Protein AF-A0A142Y205-F1 (afdb_monomer)

Mean predicted aligned error: 4.45 Å

Foldseek 3Di:
DDDDVVNVVVLVVVLQVVLLVVLVVVDVDPVSSVVRSVVSSVVVVVVVVVVVVVVVVVVVVVD

Secondary structure (DSSP, 8-state):
-PPPHHHHHTHHHHHHHHHHHHHHTT-SSHHHHHHHHHHHHHHHHHHHHHHHHHHHHHHHHH-

Sequence (63 aa):
MGISVEYLLWLLPVLIASSMVMAATRHERVPLILSQAIKTGLWTLSFLLAIALVLWVAMFWIG

Nearest PDB structures (foldseek):
  5j16-assembly1_A  TM=6.756E-01  e=9.944E+00  Staphylococcus aureus subsp. aureus MSSA476

Structure (mmCIF, N/CA/C/O backbone):
data_AF-A0A142Y205-F1
#
_entry.id   AF-A0A142Y205-F1
#
loop_
_atom_s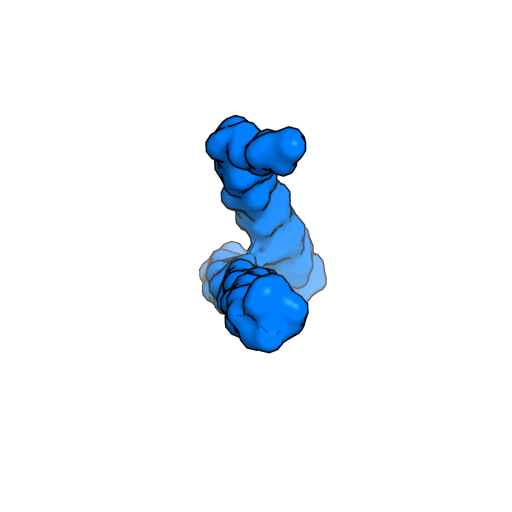ite.group_PDB
_atom_site.id
_atom_site.type_symbol
_atom_site.label_atom_id
_atom_site.label_alt_id
_atom_site.label_comp_id
_atom_site.label_asym_id
_atom_site.label_entity_id
_atom_site.label_seq_id
_atom_site.pdbx_PDB_ins_code
_atom_site.Cartn_x
_atom_site.Cartn_y
_atom_site.Cartn_z
_atom_site.occupancy
_atom_site.B_iso_or_equiv
_atom_site.auth_seq_id
_atom_site.auth_comp_id
_atom_site.auth_asym_id
_atom_site.auth_at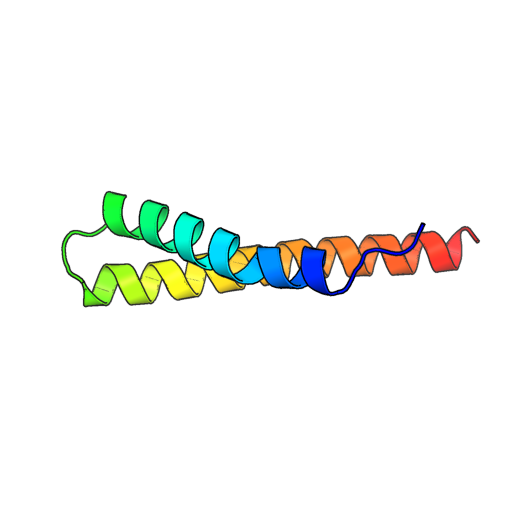om_id
_atom_site.pdbx_PDB_model_num
ATOM 1 N N . MET A 1 1 ? 12.722 12.805 -15.071 1.00 44.75 1 MET A N 1
ATOM 2 C CA . MET A 1 1 ? 12.201 13.166 -13.733 1.00 44.75 1 MET A CA 1
ATOM 3 C C . MET A 1 1 ? 12.011 11.880 -12.951 1.00 44.75 1 MET A C 1
ATOM 5 O O . MET A 1 1 ? 11.230 11.050 -13.390 1.00 44.75 1 MET A O 1
ATOM 9 N N . GLY A 1 2 ? 12.770 11.673 -11.874 1.00 67.12 2 GLY A N 1
ATOM 10 C CA . GLY A 1 2 ? 12.543 10.554 -10.954 1.00 67.12 2 GLY A CA 1
ATOM 11 C C . GLY A 1 2 ? 11.478 10.926 -9.925 1.00 67.12 2 GLY A C 1
ATOM 12 O O . GLY A 1 2 ? 11.369 12.094 -9.555 1.00 67.12 2 GLY A O 1
ATOM 13 N N . ILE A 1 3 ? 10.687 9.953 -9.478 1.00 74.62 3 ILE A N 1
ATOM 14 C CA . ILE A 1 3 ? 9.766 10.139 -8.351 1.00 74.62 3 ILE A CA 1
ATOM 15 C C . ILE A 1 3 ? 10.613 10.343 -7.089 1.00 74.62 3 ILE A C 1
ATOM 17 O O . ILE A 1 3 ? 11.496 9.531 -6.811 1.00 74.62 3 ILE A O 1
ATOM 21 N N . SER A 1 4 ? 10.373 11.422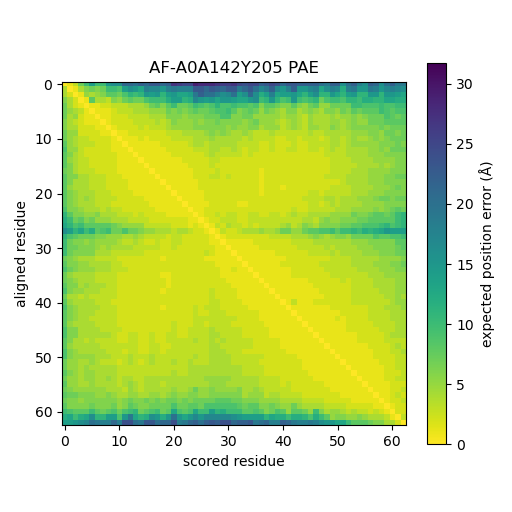 -6.334 1.00 86.00 4 SER A N 1
ATOM 22 C CA . SER A 1 4 ? 11.060 11.609 -5.053 1.00 86.00 4 SER A CA 1
ATOM 23 C C . SER A 1 4 ? 10.511 10.625 -4.019 1.00 86.00 4 SER A C 1
ATOM 25 O O . SER A 1 4 ? 9.321 10.303 -4.004 1.00 86.00 4 SER A O 1
ATOM 27 N N . VAL A 1 5 ? 11.381 10.140 -3.132 1.00 84.62 5 VAL A N 1
ATOM 28 C CA . VAL A 1 5 ? 10.992 9.212 -2.056 1.00 84.62 5 VAL A CA 1
ATOM 29 C C . VAL A 1 5 ? 9.899 9.824 -1.174 1.00 84.62 5 VAL A C 1
ATOM 31 O O . VAL A 1 5 ? 8.981 9.130 -0.754 1.00 84.62 5 VAL A O 1
ATOM 34 N N . GLU A 1 6 ? 9.940 11.140 -0.972 1.00 88.06 6 GLU A N 1
ATOM 35 C CA . GLU A 1 6 ? 8.927 11.903 -0.236 1.00 88.06 6 GLU A CA 1
ATOM 36 C C . GLU A 1 6 ? 7.522 11.726 -0.829 1.00 88.06 6 GLU A C 1
ATOM 38 O O . GLU A 1 6 ? 6.561 11.534 -0.086 1.00 88.06 6 GLU A O 1
ATOM 43 N N . TYR A 1 7 ? 7.392 11.710 -2.161 1.00 85.56 7 TYR A N 1
ATOM 44 C CA . TYR A 1 7 ? 6.113 11.456 -2.831 1.00 85.56 7 TYR A CA 1
ATOM 45 C C . TYR A 1 7 ? 5.609 10.025 -2.616 1.00 85.56 7 TYR A C 1
ATOM 47 O O . TYR A 1 7 ? 4.406 9.818 -2.477 1.00 85.56 7 TYR A O 1
ATOM 55 N N . LEU A 1 8 ? 6.501 9.034 -2.551 1.00 85.56 8 LEU A N 1
ATOM 56 C CA . LEU A 1 8 ? 6.110 7.652 -2.247 1.00 85.56 8 LEU A CA 1
ATOM 57 C C . LEU A 1 8 ? 5.648 7.498 -0.797 1.00 85.56 8 LEU A C 1
ATOM 59 O O . LEU A 1 8 ? 4.724 6.733 -0.530 1.00 85.56 8 LEU A O 1
ATOM 63 N N . LEU A 1 9 ? 6.234 8.250 0.136 1.00 89.62 9 LEU A N 1
ATOM 64 C CA . LEU A 1 9 ? 5.818 8.230 1.539 1.00 89.62 9 LEU A CA 1
ATOM 65 C C . LEU A 1 9 ? 4.386 8.747 1.729 1.00 89.62 9 LEU A C 1
ATOM 67 O O . LEU A 1 9 ? 3.686 8.254 2.614 1.00 89.62 9 LEU A O 1
ATOM 71 N N . TRP A 1 10 ? 3.910 9.653 0.866 1.00 91.12 10 TRP A N 1
ATOM 72 C CA . TRP A 1 10 ? 2.517 10.120 0.867 1.00 91.12 10 TRP A CA 1
ATOM 73 C C . TRP A 1 10 ? 1.489 9.028 0.549 1.00 91.12 10 TRP A C 1
ATOM 75 O O . TRP A 1 10 ? 0.322 9.170 0.919 1.00 91.12 10 TRP A O 1
ATOM 85 N N . LEU A 1 11 ? 1.904 7.912 -0.057 1.00 90.62 11 LEU A N 1
ATOM 86 C CA . LEU A 1 11 ? 1.026 6.766 -0.287 1.00 90.62 11 LEU A CA 1
ATOM 87 C C . LEU A 1 11 ? 0.468 6.209 1.028 1.00 90.62 11 LEU A C 1
ATOM 89 O O . LEU A 1 11 ? -0.711 5.870 1.096 1.00 90.62 11 LEU A O 1
ATOM 93 N N . LEU A 1 12 ? 1.295 6.125 2.074 1.00 91.81 12 LEU A N 1
ATOM 94 C CA . LEU A 1 12 ? 0.922 5.511 3.350 1.00 91.81 12 LEU A CA 1
ATOM 95 C C . LEU A 1 12 ? -0.253 6.219 4.046 1.00 91.81 12 LEU A C 1
ATOM 97 O O . LEU A 1 12 ? -1.262 5.554 4.293 1.00 91.81 12 LEU A O 1
ATOM 101 N N . PRO A 1 13 ? -0.194 7.533 4.352 1.00 94.69 13 PRO A N 1
ATOM 102 C CA . PRO A 1 13 ? -1.298 8.207 5.030 1.00 94.69 13 PRO A CA 1
ATOM 103 C C . PRO A 1 13 ? -2.582 8.202 4.191 1.00 94.69 13 PRO A C 1
ATOM 105 O O . PRO A 1 13 ? -3.666 8.014 4.741 1.00 94.69 13 PRO A O 1
ATOM 108 N N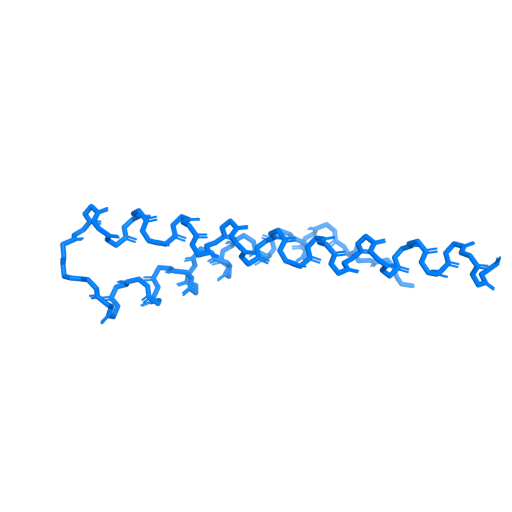 . VAL A 1 14 ? -2.475 8.337 2.864 1.00 93.50 14 VAL A N 1
ATOM 109 C CA . VAL A 1 14 ? -3.630 8.307 1.951 1.00 93.50 14 VAL A CA 1
ATOM 110 C C . VAL A 1 14 ? -4.288 6.927 1.929 1.00 93.50 14 VAL A C 1
ATOM 112 O O . VAL A 1 14 ? -5.515 6.819 2.023 1.00 93.50 14 VAL A O 1
ATOM 115 N N . LEU A 1 15 ? -3.491 5.861 1.843 1.00 95.31 15 LEU A N 1
ATOM 116 C CA . LEU A 1 15 ? -3.982 4.484 1.836 1.00 95.31 15 LEU A CA 1
ATOM 117 C C . LEU A 1 15 ? -4.673 4.133 3.158 1.00 95.31 15 LEU A C 1
ATOM 119 O O . LEU A 1 15 ? -5.752 3.536 3.151 1.00 95.31 15 LEU A O 1
ATOM 123 N N . ILE A 1 16 ? -4.082 4.536 4.286 1.00 95.56 16 ILE A N 1
ATOM 124 C CA . ILE A 1 16 ? -4.663 4.322 5.615 1.00 95.56 16 ILE A CA 1
ATOM 125 C C . ILE A 1 16 ? -5.988 5.082 5.735 1.00 95.56 16 ILE A C 1
ATOM 127 O O . ILE A 1 16 ? -7.011 4.468 6.042 1.00 95.56 16 ILE A O 1
ATOM 131 N N . ALA A 1 17 ? -6.003 6.385 5.441 1.00 96.81 17 ALA A N 1
ATOM 132 C CA . ALA A 1 17 ? -7.198 7.215 5.581 1.00 96.81 17 ALA A CA 1
ATOM 133 C C . ALA A 1 17 ? -8.359 6.712 4.706 1.00 96.81 17 ALA A C 1
ATOM 135 O O . ALA A 1 17 ? -9.466 6.506 5.204 1.00 96.81 17 ALA A O 1
ATOM 136 N N . SER A 1 18 ? -8.105 6.447 3.422 1.00 95.81 18 SER A N 1
ATOM 137 C CA . SER A 1 18 ? -9.130 5.957 2.487 1.00 95.81 18 SER A CA 1
ATOM 138 C C . SER A 1 18 ? -9.692 4.588 2.886 1.00 95.81 18 SER A C 1
ATOM 140 O O . SER A 1 18 ? -10.911 4.392 2.877 1.00 95.81 18 SER A O 1
ATOM 142 N N . SER A 1 19 ? -8.831 3.659 3.311 1.00 96.06 19 SER A N 1
ATOM 143 C CA . SER A 1 19 ? -9.253 2.322 3.745 1.00 96.06 19 SER A CA 1
ATOM 144 C C . SER A 1 19 ? -10.062 2.367 5.042 1.00 96.06 19 SER A C 1
ATOM 146 O O . SER A 1 19 ? -11.048 1.640 5.180 1.00 96.06 19 SER A O 1
ATOM 148 N N . MET A 1 20 ? -9.681 3.237 5.98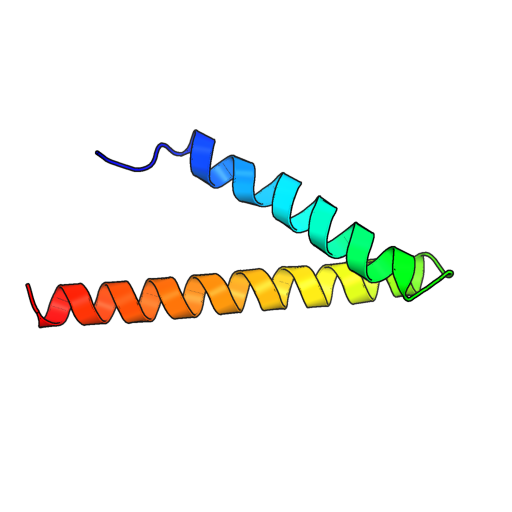3 1.00 94.88 20 MET A N 1
ATOM 149 C CA . MET A 1 20 ? -10.412 3.416 7.238 1.00 94.88 20 MET A CA 1
ATOM 150 C C . MET A 1 20 ? -11.786 4.046 7.022 1.00 94.88 20 MET A C 1
ATOM 152 O O . MET A 1 20 ? -12.758 3.537 7.575 1.00 94.88 20 MET A O 1
ATOM 156 N N . VAL A 1 21 ? -11.893 5.092 6.196 1.00 96.56 21 VAL A N 1
ATOM 157 C CA . VAL A 1 21 ? -13.185 5.729 5.882 1.00 96.56 21 VAL A CA 1
ATOM 158 C C . VAL A 1 21 ? -14.143 4.717 5.254 1.00 96.56 21 VAL A C 1
ATOM 160 O O . VAL A 1 21 ? -15.283 4.595 5.694 1.00 96.56 21 VAL A O 1
ATOM 163 N N . MET A 1 22 ? -13.670 3.930 4.285 1.00 94.94 22 MET A N 1
ATOM 164 C CA . MET A 1 22 ? -14.489 2.909 3.625 1.00 94.94 22 MET A CA 1
ATOM 165 C C . MET A 1 22 ? -14.943 1.796 4.585 1.00 94.94 22 MET A C 1
ATOM 167 O O . MET A 1 22 ? -16.044 1.264 4.456 1.00 94.94 22 MET A O 1
ATOM 171 N N . ALA A 1 23 ? -14.106 1.421 5.552 1.00 94.81 23 ALA A N 1
ATOM 172 C CA . ALA A 1 23 ? -14.466 0.419 6.549 1.00 94.81 23 ALA A CA 1
ATOM 173 C C . ALA A 1 23 ? -15.430 0.967 7.615 1.00 94.81 23 ALA A C 1
ATOM 175 O O . ALA A 1 23 ? -16.348 0.257 8.030 1.00 94.81 23 ALA A O 1
ATOM 176 N N . ALA A 1 24 ? -15.244 2.221 8.032 1.00 94.69 24 ALA A N 1
ATOM 177 C CA . ALA A 1 24 ? -16.056 2.886 9.047 1.00 94.69 24 ALA A CA 1
ATOM 178 C C . ALA A 1 24 ? -17.489 3.168 8.576 1.00 94.69 24 ALA A C 1
ATOM 180 O O . ALA A 1 24 ? -18.410 3.146 9.385 1.00 94.69 24 ALA A O 1
ATOM 181 N N . THR A 1 25 ? -17.712 3.370 7.275 1.00 95.88 25 THR A N 1
ATOM 182 C CA . THR A 1 25 ? -19.073 3.507 6.726 1.00 95.88 25 THR A CA 1
ATOM 183 C C . THR A 1 25 ? -19.831 2.180 6.665 1.00 95.88 25 THR A C 1
ATOM 185 O O . THR A 1 25 ? -21.058 2.178 6.597 1.00 95.88 25 THR A O 1
ATOM 188 N N . ARG A 1 26 ? -19.124 1.041 6.691 1.00 91.38 26 ARG A N 1
ATOM 189 C CA . ARG A 1 26 ? -19.717 -0.302 6.586 1.00 91.38 26 ARG A CA 1
ATOM 190 C C . ARG A 1 26 ? -19.942 -0.977 7.937 1.00 91.38 26 ARG A C 1
ATOM 192 O O . ARG A 1 26 ? -20.812 -1.839 8.058 1.00 91.38 26 ARG A O 1
ATOM 199 N N . HIS A 1 27 ? -19.125 -0.650 8.931 1.00 94.25 27 HIS A N 1
ATOM 200 C CA . HIS A 1 27 ? -19.122 -1.316 10.226 1.00 94.25 27 HIS A CA 1
ATOM 201 C C . HIS A 1 27 ? -19.128 -0.294 11.358 1.00 94.25 27 HIS A C 1
ATOM 203 O O . HIS A 1 27 ? -18.323 0.623 11.366 1.00 94.25 27 HIS A O 1
ATOM 209 N N . GLU A 1 28 ? -19.974 -0.514 12.363 1.00 90.62 28 GLU A N 1
ATOM 210 C CA . GLU A 1 28 ? -20.016 0.323 13.574 1.00 90.62 28 GLU A CA 1
ATOM 211 C C . GLU A 1 28 ? -19.059 -0.184 14.662 1.00 90.62 28 GLU A C 1
ATOM 213 O O . GLU A 1 28 ? -18.612 0.560 15.533 1.00 90.62 28 GLU A O 1
ATOM 218 N N . ARG A 1 29 ? -18.718 -1.481 14.627 1.00 96.25 29 ARG A N 1
ATOM 219 C CA . ARG A 1 29 ? -17.811 -2.089 15.605 1.00 96.25 29 ARG A CA 1
ATOM 220 C C . ARG A 1 29 ? -16.363 -1.871 15.186 1.00 96.25 29 ARG A C 1
ATOM 222 O O . ARG A 1 29 ? -15.913 -2.453 14.201 1.00 96.25 29 ARG A O 1
ATOM 229 N N . VAL A 1 30 ? -15.612 -1.146 16.013 1.00 94.56 30 VAL A N 1
ATOM 230 C CA . VAL A 1 30 ? -14.168 -0.881 15.867 1.00 94.56 30 VAL A CA 1
ATOM 231 C C . VAL A 1 30 ? -13.333 -2.093 15.408 1.00 94.56 30 VAL A C 1
ATOM 233 O O . VAL A 1 30 ? -12.581 -1.943 14.444 1.00 94.56 30 VAL A O 1
ATOM 236 N N . PRO A 1 31 ? -13.458 -3.309 15.986 1.00 95.88 31 PRO A N 1
ATOM 237 C CA . PRO A 1 31 ? -12.662 -4.452 15.525 1.00 95.88 31 PRO A CA 1
ATOM 238 C C . PRO A 1 31 ? -12.971 -4.873 14.078 1.00 95.88 31 PRO A C 1
ATOM 240 O O . PRO A 1 31 ? -12.069 -5.290 13.350 1.00 95.88 31 PRO A O 1
ATOM 243 N N . LEU A 1 32 ? -14.225 -4.738 13.635 1.00 94.69 32 LEU A N 1
ATOM 244 C CA . LEU A 1 32 ? -14.616 -5.028 12.252 1.00 94.69 32 LEU A CA 1
ATOM 245 C C . LEU A 1 32 ? -14.109 -3.946 11.292 1.00 94.69 32 LEU A C 1
ATOM 247 O O . LEU A 1 32 ? -13.652 -4.281 10.201 1.00 94.69 32 LEU A O 1
ATOM 251 N N . ILE A 1 33 ? -14.122 -2.676 11.717 1.00 96.56 33 ILE A N 1
ATOM 252 C CA . ILE A 1 33 ? -13.555 -1.556 10.951 1.00 96.56 33 ILE A CA 1
ATOM 253 C C . ILE A 1 33 ? -12.071 -1.811 10.674 1.00 96.56 33 ILE A C 1
ATOM 255 O O . ILE A 1 33 ? -11.651 -1.790 9.521 1.00 96.56 33 ILE A O 1
ATOM 259 N N . LEU A 1 34 ? -11.283 -2.107 11.711 1.00 96.25 34 LEU A N 1
ATOM 260 C CA . LEU A 1 34 ? -9.844 -2.359 11.576 1.00 96.25 34 LEU A CA 1
ATOM 261 C C . LEU A 1 34 ? -9.554 -3.563 10.673 1.00 96.25 34 LEU A C 1
ATOM 263 O O . LEU A 1 34 ? -8.722 -3.466 9.772 1.00 96.25 34 LEU A O 1
ATOM 267 N N . SER A 1 35 ? -10.265 -4.681 10.864 1.00 96.69 35 SER A N 1
ATOM 268 C CA . SER A 1 35 ? -10.081 -5.879 10.033 1.00 96.69 35 SER A CA 1
ATOM 269 C C . SER A 1 35 ? -10.362 -5.601 8.555 1.00 96.69 35 SER A C 1
ATOM 271 O O . SER A 1 35 ? -9.588 -6.006 7.684 1.00 96.69 35 SER A O 1
ATOM 273 N N . GLN A 1 36 ? -11.450 -4.887 8.265 1.00 96.19 36 GLN A N 1
ATOM 274 C CA . GLN A 1 36 ? -11.828 -4.545 6.901 1.00 96.19 36 GLN A CA 1
ATOM 275 C C . GLN A 1 36 ? -10.867 -3.516 6.295 1.00 96.19 36 GLN A C 1
ATOM 277 O O . GLN A 1 36 ? -10.433 -3.702 5.163 1.00 96.19 36 GLN A O 1
ATOM 282 N N . ALA A 1 37 ? -10.482 -2.482 7.045 1.00 96.75 37 ALA A N 1
ATOM 283 C CA . ALA A 1 37 ? -9.544 -1.460 6.587 1.00 96.75 37 ALA A CA 1
ATOM 284 C C . ALA A 1 37 ? -8.188 -2.068 6.199 1.00 96.75 37 ALA A C 1
ATOM 286 O O . ALA A 1 37 ? -7.654 -1.738 5.144 1.00 96.75 37 ALA A O 1
ATOM 287 N N . ILE A 1 38 ? -7.661 -3.008 6.994 1.00 96.62 38 ILE A N 1
ATOM 288 C CA . ILE A 1 38 ? -6.404 -3.705 6.679 1.00 96.62 38 ILE A CA 1
ATOM 289 C C . ILE A 1 38 ? -6.541 -4.517 5.387 1.00 96.62 38 ILE A C 1
ATOM 291 O O . ILE A 1 38 ? -5.682 -4.425 4.511 1.00 96.62 38 ILE A O 1
ATOM 295 N N . LYS A 1 39 ? -7.628 -5.287 5.237 1.00 96.31 39 LYS A N 1
ATOM 296 C CA . LYS A 1 39 ? -7.878 -6.078 4.021 1.00 96.31 39 LYS A CA 1
ATOM 297 C C . LYS A 1 39 ? -7.991 -5.186 2.786 1.00 96.31 39 LYS A C 1
ATOM 299 O O . LYS A 1 39 ? -7.371 -5.487 1.770 1.00 96.31 39 LYS A O 1
ATOM 304 N N . THR A 1 40 ? -8.730 -4.082 2.881 1.00 95.94 40 THR A N 1
ATOM 305 C CA . THR A 1 40 ? -8.889 -3.111 1.789 1.00 95.94 40 THR A CA 1
ATOM 306 C C . THR A 1 40 ? -7.564 -2.441 1.431 1.00 95.94 40 THR A C 1
ATOM 308 O O . THR A 1 40 ? -7.229 -2.349 0.249 1.00 95.94 40 THR A O 1
ATOM 311 N N . GLY A 1 41 ? -6.781 -2.020 2.427 1.00 95.81 41 GLY A N 1
ATOM 312 C CA . GLY A 1 41 ? -5.477 -1.396 2.208 1.00 95.81 41 GLY A CA 1
ATOM 313 C C . GLY A 1 41 ? -4.486 -2.349 1.540 1.00 95.81 41 GLY A C 1
ATOM 314 O O . GLY A 1 41 ? -3.862 -1.985 0.544 1.00 95.81 41 GLY A O 1
ATOM 315 N N . LEU A 1 42 ? -4.399 -3.595 2.019 1.00 96.12 42 LEU A N 1
ATOM 316 C CA . LEU A 1 42 ? -3.555 -4.635 1.416 1.00 96.12 42 LEU A CA 1
ATOM 317 C C . LEU A 1 42 ? -4.002 -4.990 -0.007 1.00 96.12 42 LEU A C 1
ATOM 319 O O . LEU A 1 42 ? -3.161 -5.139 -0.894 1.00 96.12 42 LEU A O 1
ATOM 323 N N . TRP A 1 43 ? -5.310 -5.099 -0.250 1.00 96.69 43 TRP A N 1
ATOM 324 C CA . TRP A 1 43 ? -5.842 -5.368 -1.587 1.00 96.69 43 TRP A CA 1
ATOM 325 C C . TRP A 1 43 ? -5.517 -4.232 -2.565 1.00 96.69 43 TRP A C 1
ATOM 327 O O . TRP A 1 43 ? -5.023 -4.473 -3.661 1.00 96.69 43 TRP A O 1
ATOM 337 N N . THR A 1 44 ? -5.701 -2.984 -2.138 1.00 95.31 44 THR A N 1
ATOM 338 C CA . THR A 1 44 ? -5.397 -1.808 -2.965 1.00 95.31 44 THR A CA 1
ATOM 339 C C . THR A 1 44 ? -3.903 -1.721 -3.277 1.00 95.31 44 THR A C 1
ATOM 341 O O . THR A 1 44 ? -3.526 -1.526 -4.431 1.00 95.31 44 THR A O 1
ATOM 344 N N . LEU A 1 45 ? -3.040 -1.923 -2.275 1.00 95.19 45 LEU A N 1
ATOM 345 C CA . LEU A 1 45 ? -1.589 -1.899 -2.462 1.00 95.19 45 LEU A CA 1
ATOM 346 C C . LEU A 1 45 ? -1.113 -3.019 -3.396 1.00 95.19 45 LEU A C 1
ATOM 348 O O . LEU A 1 45 ? -0.307 -2.770 -4.290 1.00 95.19 45 LEU A O 1
ATOM 352 N N . SER A 1 46 ? -1.625 -4.240 -3.214 1.00 95.94 46 SER A N 1
ATOM 353 C CA . SER A 1 46 ? -1.269 -5.384 -4.065 1.00 95.94 46 SER A CA 1
ATOM 354 C C . SER A 1 46 ? -1.738 -5.202 -5.507 1.00 95.94 46 SER A C 1
ATOM 356 O O . SER A 1 46 ? -0.978 -5.498 -6.426 1.00 95.94 46 SER A O 1
ATOM 358 N N . PHE A 1 47 ? -2.931 -4.646 -5.724 1.00 96.31 47 PHE A N 1
ATOM 359 C CA . PHE A 1 47 ? -3.419 -4.312 -7.061 1.00 96.31 47 PHE A CA 1
ATOM 360 C C . PHE A 1 47 ? -2.525 -3.277 -7.759 1.00 96.31 47 PHE A C 1
ATOM 362 O O . PHE A 1 47 ? -2.121 -3.468 -8.907 1.00 96.31 47 PHE A O 1
ATOM 369 N N . LEU A 1 48 ? -2.159 -2.209 -7.049 1.00 94.56 48 LEU A N 1
ATOM 370 C CA . LEU A 1 48 ? -1.319 -1.139 -7.588 1.00 94.56 48 LEU A CA 1
ATOM 371 C C . LEU A 1 48 ? 0.098 -1.644 -7.910 1.00 94.56 48 LEU A C 1
ATOM 373 O O . LEU A 1 48 ? 0.654 -1.313 -8.958 1.00 94.56 48 LEU A O 1
ATOM 377 N N . LEU A 1 49 ? 0.647 -2.511 -7.054 1.00 94.62 49 LEU A N 1
ATOM 378 C CA . LEU A 1 49 ? 1.938 -3.164 -7.267 1.00 94.62 49 LEU A CA 1
ATOM 379 C C . LEU A 1 49 ? 1.902 -4.151 -8.442 1.00 94.62 49 LEU A C 1
ATOM 381 O O . LEU A 1 49 ? 2.851 -4.195 -9.222 1.00 94.62 49 LEU A O 1
ATOM 385 N N . ALA A 1 50 ? 0.808 -4.897 -8.616 1.00 97.56 50 ALA A N 1
ATOM 386 C CA . ALA A 1 50 ? 0.629 -5.784 -9.762 1.00 97.56 50 ALA A CA 1
ATOM 387 C C . ALA A 1 50 ? 0.627 -5.003 -11.085 1.00 97.56 50 ALA A C 1
ATOM 389 O O . ALA A 1 50 ? 1.332 -5.384 -12.017 1.00 97.56 50 ALA A O 1
ATOM 390 N N . ILE A 1 51 ? -0.093 -3.877 -11.156 1.00 96.50 51 ILE A N 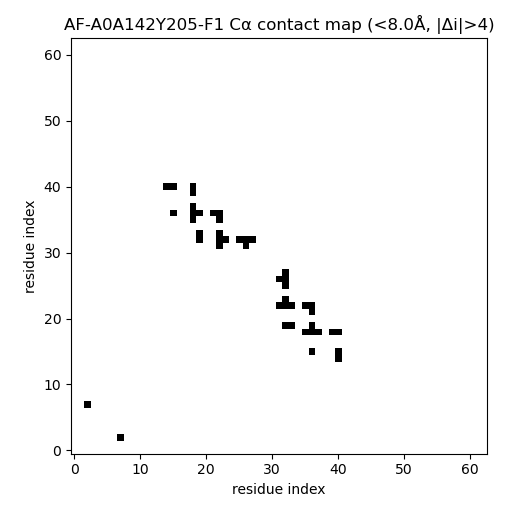1
ATOM 391 C CA . ILE A 1 51 ? -0.080 -3.002 -12.340 1.00 96.50 51 ILE A CA 1
ATOM 392 C C . ILE A 1 51 ? 1.326 -2.451 -12.590 1.00 96.50 51 ILE A C 1
ATOM 394 O O . ILE A 1 51 ? 1.810 -2.511 -13.719 1.00 96.50 51 ILE A O 1
ATOM 398 N N . ALA A 1 52 ? 1.996 -1.945 -11.552 1.00 93.75 52 ALA A N 1
ATOM 399 C CA . ALA A 1 52 ? 3.353 -1.421 -11.675 1.00 93.75 52 ALA A CA 1
ATOM 400 C C . ALA A 1 52 ? 4.329 -2.480 -12.216 1.00 93.75 52 ALA A C 1
ATOM 402 O O . ALA A 1 52 ? 5.143 -2.176 -13.085 1.00 93.75 52 ALA A O 1
ATOM 403 N N . LEU A 1 53 ? 4.209 -3.729 -11.755 1.00 96.75 53 LEU A N 1
ATOM 404 C CA . LEU A 1 53 ? 5.029 -4.846 -12.217 1.00 96.75 53 LEU A CA 1
ATOM 405 C C . LEU A 1 53 ? 4.738 -5.203 -13.679 1.00 96.75 53 LEU A C 1
ATOM 407 O O . LEU A 1 53 ? 5.672 -5.375 -14.456 1.00 96.75 53 LEU A O 1
ATOM 411 N N . VAL A 1 54 ? 3.464 -5.259 -14.078 1.00 97.06 54 VAL A N 1
ATOM 412 C CA . VAL A 1 54 ? 3.076 -5.508 -15.478 1.00 97.06 54 VAL A CA 1
ATOM 413 C C . VAL A 1 54 ? 3.617 -4.416 -16.400 1.00 97.06 54 VAL A C 1
ATOM 415 O O . VAL A 1 54 ? 4.188 -4.728 -17.443 1.00 97.06 54 VAL A O 1
ATOM 418 N N . LEU A 1 55 ? 3.489 -3.144 -16.011 1.00 95.12 55 LEU A N 1
ATOM 419 C CA . LEU A 1 55 ? 4.029 -2.021 -16.780 1.00 95.12 55 LEU A CA 1
ATOM 420 C C . LEU A 1 55 ? 5.553 -2.077 -16.869 1.00 95.12 55 LEU A C 1
ATOM 422 O O . LEU A 1 55 ? 6.106 -1.856 -17.943 1.00 95.12 55 LEU A O 1
ATOM 426 N N . TRP A 1 56 ? 6.229 -2.412 -15.771 1.00 94.69 56 TRP A N 1
ATOM 427 C CA . TRP A 1 56 ? 7.680 -2.557 -15.751 1.00 94.69 56 TRP A CA 1
ATOM 428 C C . TRP A 1 56 ? 8.155 -3.659 -16.708 1.00 94.69 56 TRP A C 1
ATOM 430 O O . TRP A 1 56 ? 9.059 -3.423 -17.508 1.00 94.69 56 TRP A O 1
ATOM 440 N N . VAL A 1 57 ? 7.497 -4.824 -16.700 1.00 96.56 57 VAL A N 1
ATOM 441 C CA . VAL A 1 57 ? 7.790 -5.921 -17.639 1.00 96.56 57 VAL A CA 1
ATOM 442 C C . VAL A 1 57 ? 7.506 -5.509 -19.086 1.00 96.5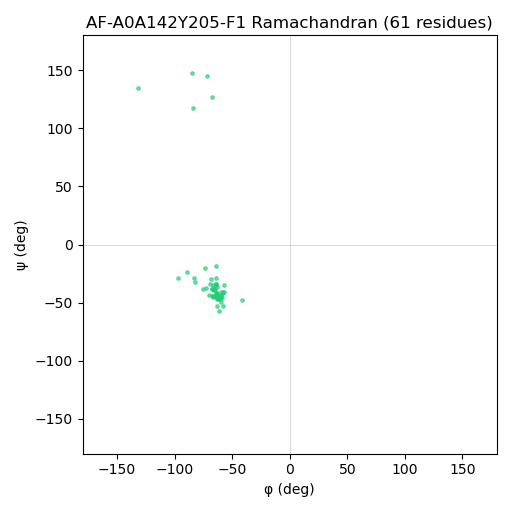6 57 VAL A C 1
ATOM 444 O O . VAL A 1 57 ? 8.318 -5.778 -19.968 1.00 96.56 57 VAL A O 1
ATOM 447 N N . ALA A 1 58 ? 6.384 -4.834 -19.345 1.00 95.94 58 ALA A N 1
ATOM 448 C CA . ALA A 1 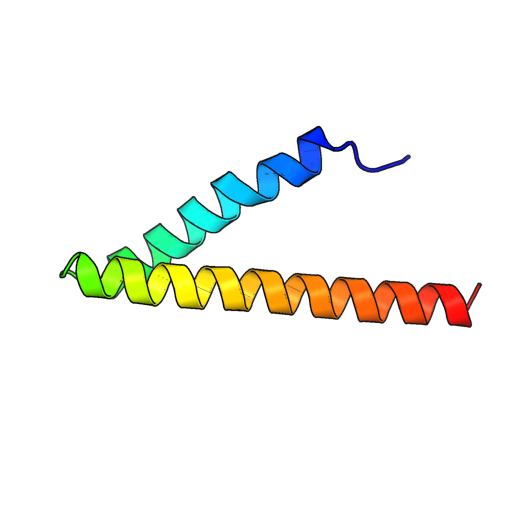58 ? 6.033 -4.375 -20.687 1.00 95.94 58 ALA A CA 1
ATOM 449 C C . ALA A 1 58 ? 7.051 -3.363 -21.234 1.00 95.94 58 ALA A C 1
ATOM 451 O O . ALA A 1 58 ? 7.468 -3.474 -22.385 1.00 95.94 58 ALA A O 1
ATOM 452 N N . MET A 1 59 ? 7.492 -2.409 -20.408 1.00 94.06 59 MET A N 1
ATOM 453 C CA . MET A 1 59 ? 8.529 -1.444 -20.783 1.00 94.06 59 MET A CA 1
ATOM 454 C C . MET A 1 59 ? 9.882 -2.114 -21.017 1.00 94.06 59 MET A C 1
ATOM 456 O O . MET A 1 59 ? 10.583 -1.721 -21.941 1.00 94.06 59 MET A O 1
ATOM 460 N N . PHE A 1 60 ? 10.235 -3.131 -20.225 1.00 94.06 60 PHE A N 1
ATOM 461 C CA . PHE A 1 60 ? 11.454 -3.913 -20.441 1.00 94.06 60 PHE A CA 1
ATOM 462 C C . PHE A 1 60 ? 11.425 -4.692 -21.763 1.00 94.06 60 PHE A C 1
ATOM 464 O O . PHE A 1 60 ? 12.464 -4.876 -22.380 1.00 94.06 60 PHE A O 1
ATOM 471 N N . TRP A 1 61 ? 10.251 -5.162 -22.194 1.00 91.19 61 TRP A N 1
ATOM 472 C CA . TRP A 1 61 ? 10.112 -5.921 -23.440 1.00 91.19 61 TRP A CA 1
ATOM 473 C C . TRP A 1 61 ? 10.027 -5.038 -24.695 1.00 91.19 61 TRP A C 1
ATOM 475 O O . TRP A 1 61 ? 10.449 -5.458 -25.767 1.00 91.19 61 TRP A O 1
ATOM 485 N N . ILE A 1 62 ? 9.447 -3.840 -24.573 1.00 90.12 62 ILE A N 1
ATOM 486 C CA . ILE A 1 62 ? 9.304 -2.866 -25.672 1.00 90.12 62 ILE A CA 1
ATOM 487 C C . ILE A 1 62 ? 10.576 -2.023 -25.867 1.00 90.12 62 ILE A C 1
ATOM 489 O O . ILE A 1 62 ? 10.803 -1.524 -26.970 1.00 90.12 62 ILE A O 1
ATOM 493 N N . GLY A 1 63 ? 11.343 -1.813 -24.793 1.00 70.44 63 GLY A N 1
ATOM 494 C CA . GLY A 1 63 ? 12.562 -1.000 -24.766 1.00 70.44 63 GLY A CA 1
ATOM 495 C C . GLY A 1 63 ? 13.812 -1.698 -25.2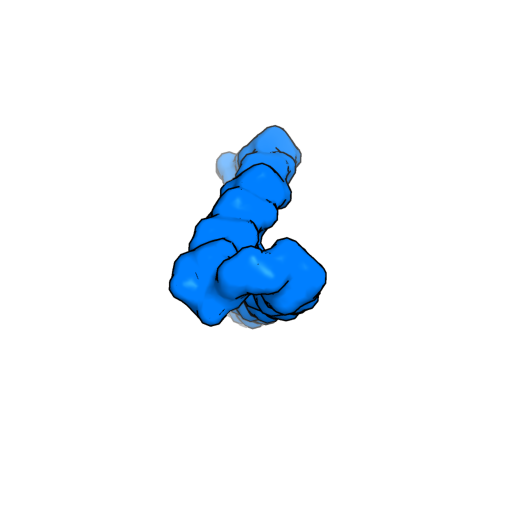81 1.00 70.44 63 GLY A C 1
ATOM 496 O O . GLY A 1 63 ? 13.845 -2.946 -25.318 1.00 70.44 63 GLY A O 1
#

Solvent-accessible surface area (backbone atoms only — not comparable to full-atom values): 3511 Å² total; per-residue (Å²): 138,80,84,54,68,70,64,58,57,54,50,55,63,51,44,53,52,54,20,41,53,61,18,50,78,74,32,91,51,64,73,56,16,53,55,44,13,52,52,48,34,52,50,52,51,51,52,55,50,52,51,52,50,52,51,52,52,51,50,62,71,75,98

Radius of gyration: 15.43 Å; Cα contacts (8 Å, |Δi|>4): 23; chains: 1; bounding box: 33×19×42 Å

pLDDT: mean 92.26, std 8.42, range [44.75, 97.56]